Protein AF-A0A9D9LER4-F1 (afdb_monomer_lite)

pLDDT: mean 88.97, std 17.11, range [31.69, 98.75]

Sequence (129 aa):
MTDLASDLLRGAIDVHIHAAPDIVPRLLNDFELAEAARAAGMAAIVLKSHHMLTADRAQIAQNAFPEVKVFGGLALNRPPCGGLNPEAVKVAIRMGAKVIWLPTLSAANHIEKTKTRVTGNLGVMSQGF

Secondary structure (DSSP, 8-state):
---HHHHHHTT-EEEEE--BSSSS--SSBHHHHHHHHHHTT-SEEEE--SSS--HHHHHHHHHH-TTSEEE-EEE--HHHH-SS-HHHHHHHHHTT--EEEPPSTTSHHHHHHH---------S--S--

Foldseek 3Di:
DDDPVLVVLAQAEAAEDEAPPAPDDDPHHLQRVLVVSVVSNYQEYEYDYLADWCQQVQVVNCVVRVRHRGAYAEEQACPRNVFPDVVSRVVSVVSPHPDYHHYDCRDPVNCVVVVDDPPDDPDDPPDDD

Structure (mmCIF, N/CA/C/O backbone):
data_AF-A0A9D9LER4-F1
#
_entry.id   AF-A0A9D9LER4-F1
#
loop_
_atom_site.group_PDB
_atom_site.id
_atom_site.type_symbol
_atom_site.label_atom_id
_atom_site.label_alt_id
_atom_site.label_comp_id
_atom_site.label_asym_id
_atom_site.label_entity_id
_atom_site.label_seq_id
_atom_site.pdbx_PDB_ins_code
_atom_site.Cartn_x
_atom_site.Cartn_y
_atom_site.Cartn_z
_atom_site.occupancy
_atom_site.B_iso_or_equiv
_atom_site.auth_seq_id
_atom_site.auth_comp_id
_atom_site.auth_asym_id
_atom_site.auth_atom_id
_atom_site.pdbx_PDB_model_num
ATOM 1 N N . MET A 1 1 ? -16.204 21.762 17.010 1.00 57.69 1 MET A N 1
ATOM 2 C CA . MET A 1 1 ? -16.845 21.314 15.760 1.00 57.69 1 MET A CA 1
ATOM 3 C C . MET A 1 1 ? -15.700 20.877 14.867 1.00 57.69 1 MET A C 1
ATOM 5 O O . MET A 1 1 ? -14.822 21.700 14.637 1.00 57.69 1 MET A O 1
ATOM 9 N N . THR A 1 2 ? -15.593 19.589 14.542 1.00 68.94 2 THR A N 1
ATOM 10 C CA . THR A 1 2 ? -14.609 19.120 13.555 1.00 68.94 2 THR A CA 1
ATOM 11 C C . THR A 1 2 ? -14.945 19.760 12.209 1.00 68.94 2 THR A C 1
ATOM 13 O O . THR A 1 2 ? -16.114 20.042 11.944 1.00 68.94 2 THR A O 1
ATOM 16 N N . ASP A 1 3 ? -13.935 20.108 11.411 1.00 90.81 3 ASP A N 1
ATOM 17 C CA . ASP A 1 3 ? -14.200 20.623 10.069 1.00 90.81 3 ASP A CA 1
ATOM 18 C C . ASP A 1 3 ? -14.717 19.499 9.157 1.00 90.81 3 ASP A C 1
ATOM 20 O O . ASP A 1 3 ? -14.580 18.308 9.455 1.00 90.81 3 ASP A O 1
ATOM 24 N N . LEU A 1 4 ? -15.329 19.881 8.033 1.00 91.31 4 LEU A N 1
ATOM 25 C CA . LEU A 1 4 ? -15.903 18.934 7.077 1.00 91.31 4 LEU A CA 1
ATOM 26 C C . LEU A 1 4 ? -14.881 17.879 6.617 1.00 91.31 4 LEU A C 1
ATOM 28 O O . LEU A 1 4 ? -15.243 16.724 6.420 1.00 91.31 4 LEU A O 1
ATOM 32 N N . ALA A 1 5 ? -13.608 18.257 6.465 1.00 90.62 5 ALA A N 1
ATOM 33 C CA . ALA A 1 5 ? -12.555 17.336 6.048 1.00 90.62 5 ALA A CA 1
ATOM 34 C C . ALA A 1 5 ? -12.313 16.241 7.100 1.00 90.62 5 ALA A C 1
ATOM 36 O O . ALA A 1 5 ? -12.247 15.062 6.760 1.00 90.62 5 ALA A O 1
ATOM 37 N N . SER A 1 6 ? -12.247 16.618 8.376 1.00 92.38 6 SER A N 1
ATOM 38 C CA . SER A 1 6 ? -12.056 15.694 9.496 1.00 92.38 6 SER A CA 1
ATOM 39 C C . SER A 1 6 ? -13.221 14.713 9.641 1.00 92.38 6 SER A C 1
ATOM 41 O O . SER A 1 6 ? -13.007 13.536 9.927 1.00 92.38 6 SER A O 1
ATOM 43 N N . ASP A 1 7 ? -14.454 15.171 9.416 1.00 94.25 7 ASP A N 1
ATOM 44 C CA . ASP A 1 7 ? -15.633 14.302 9.472 1.00 94.25 7 ASP A CA 1
ATOM 45 C C . ASP A 1 7 ? -15.680 13.308 8.301 1.00 94.25 7 ASP A C 1
ATOM 47 O O . ASP A 1 7 ? -16.080 12.162 8.501 1.00 94.25 7 ASP A O 1
ATOM 51 N N . LEU A 1 8 ? -15.212 13.701 7.110 1.00 95.56 8 LEU A N 1
ATOM 52 C CA . LEU A 1 8 ? -15.123 12.812 5.943 1.00 95.56 8 LEU A CA 1
ATOM 53 C C . LEU A 1 8 ? -14.091 11.688 6.107 1.00 95.56 8 LEU A C 1
ATOM 55 O O . LEU A 1 8 ? -14.236 10.645 5.474 1.00 95.56 8 LEU A O 1
ATOM 59 N N . LEU A 1 9 ? -13.054 11.881 6.928 1.00 96.31 9 LEU A N 1
ATOM 60 C CA . LEU A 1 9 ? -12.036 10.854 7.175 1.00 96.31 9 LEU A CA 1
ATOM 61 C C . LEU A 1 9 ? -12.523 9.740 8.108 1.00 96.31 9 LEU A C 1
ATOM 63 O O . LEU A 1 9 ? -11.997 8.625 8.058 1.00 96.31 9 LEU A O 1
ATOM 67 N N . ARG A 1 10 ? -13.538 9.995 8.938 1.00 97.12 10 ARG A N 1
ATOM 68 C CA . ARG A 1 10 ? -14.064 8.983 9.859 1.00 97.12 10 ARG A CA 1
ATOM 69 C C . ARG A 1 10 ? -14.676 7.821 9.079 1.00 97.12 10 ARG A C 1
ATOM 71 O O . ARG A 1 10 ? -15.603 7.994 8.297 1.00 97.12 10 ARG A O 1
ATOM 78 N N . GLY A 1 11 ? -14.151 6.621 9.301 1.00 97.81 11 GLY A N 1
ATOM 79 C CA . GLY A 1 11 ? -14.534 5.412 8.575 1.00 97.81 11 GLY A CA 1
ATOM 80 C C . GLY A 1 11 ? -14.024 5.346 7.130 1.00 97.81 11 GLY A C 1
ATOM 81 O O . GLY A 1 11 ? -14.289 4.356 6.450 1.00 97.81 11 GLY A O 1
ATOM 82 N N . ALA A 1 12 ? -13.279 6.349 6.655 1.00 98.19 12 ALA A N 1
ATOM 83 C CA . ALA A 1 12 ? -12.720 6.345 5.311 1.00 98.19 12 ALA A CA 1
ATOM 84 C C . ALA A 1 12 ? -11.609 5.301 5.158 1.00 98.19 12 ALA A C 1
ATOM 86 O O . ALA A 1 12 ? -10.986 4.861 6.131 1.00 98.19 12 ALA A O 1
ATOM 87 N N . ILE A 1 13 ? -11.348 4.931 3.905 1.00 98.31 13 ILE A N 1
ATOM 88 C CA . ILE A 1 13 ? -10.236 4.065 3.525 1.00 98.31 13 ILE A CA 1
ATOM 89 C C . ILE A 1 13 ? -9.407 4.787 2.474 1.00 98.31 13 ILE A C 1
ATOM 91 O O . ILE A 1 13 ? -9.919 5.101 1.400 1.00 98.31 13 ILE A O 1
ATOM 95 N N . ASP A 1 14 ? -8.125 4.997 2.760 1.00 97.88 14 ASP A N 1
ATOM 96 C CA . ASP A 1 14 ? -7.177 5.443 1.743 1.00 97.88 14 ASP A CA 1
ATOM 97 C C . ASP A 1 14 ? -6.472 4.229 1.130 1.00 97.88 14 ASP A C 1
ATOM 99 O O . ASP A 1 14 ? -5.781 3.459 1.801 1.00 97.88 14 ASP A O 1
ATOM 103 N N . VAL A 1 15 ? -6.695 4.038 -0.168 1.00 97.69 15 VAL A N 1
ATOM 104 C CA . VAL A 1 15 ?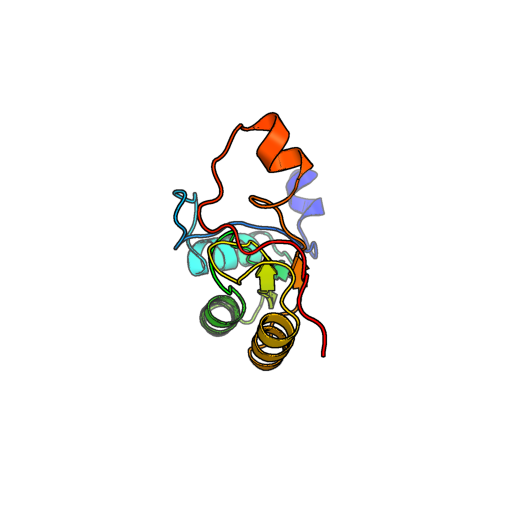 -6.276 2.851 -0.918 1.00 97.69 15 VAL A CA 1
ATOM 105 C C . VAL A 1 15 ? -4.890 2.977 -1.551 1.00 97.69 15 VAL A C 1
ATOM 107 O O . VAL A 1 15 ? -4.442 2.035 -2.212 1.00 97.69 15 VAL A O 1
ATOM 110 N N . HIS A 1 16 ? -4.204 4.114 -1.395 1.00 97.50 16 HIS A N 1
ATOM 111 C CA . HIS A 1 16 ? -2.897 4.321 -2.018 1.00 97.50 16 HIS A CA 1
ATOM 112 C C . HIS A 1 16 ? -2.067 5.364 -1.263 1.00 97.50 16 HIS A C 1
ATOM 114 O O . HIS A 1 16 ? -2.012 6.530 -1.654 1.00 97.50 16 HIS A O 1
ATOM 120 N N . ILE A 1 17 ? -1.315 4.925 -0.249 1.00 97.81 17 ILE A N 1
ATOM 121 C CA . ILE A 1 17 ? -0.402 5.803 0.497 1.00 97.81 17 ILE A CA 1
ATOM 122 C C . ILE A 1 17 ? 1.037 5.307 0.415 1.00 97.81 17 ILE A C 1
ATOM 124 O O . ILE A 1 17 ? 1.329 4.119 0.513 1.00 97.81 17 ILE A O 1
ATOM 128 N N . HIS A 1 18 ? 1.960 6.249 0.261 1.00 97.81 18 HIS A N 1
ATOM 129 C CA . HIS A 1 18 ? 3.391 5.999 0.278 1.00 97.81 18 HIS A CA 1
ATOM 130 C C . HIS A 1 18 ? 4.012 6.355 1.633 1.00 97.81 18 HIS A C 1
ATOM 132 O O . HIS A 1 18 ? 4.102 7.536 1.964 1.00 97.81 18 HIS A O 1
ATOM 138 N N . ALA A 1 19 ? 4.511 5.353 2.357 1.00 97.50 19 ALA A N 1
ATOM 139 C CA . ALA A 1 19 ? 5.171 5.514 3.652 1.00 97.50 19 ALA A CA 1
ATOM 140 C C . ALA A 1 19 ? 6.626 5.018 3.630 1.00 97.50 19 ALA A C 1
ATOM 142 O O . ALA A 1 19 ? 7.018 4.203 2.788 1.00 97.50 19 ALA A O 1
ATOM 143 N N . ALA A 1 20 ? 7.443 5.559 4.534 1.00 97.12 20 ALA A N 1
ATOM 144 C CA . ALA A 1 20 ? 8.813 5.112 4.737 1.00 97.12 20 ALA A CA 1
ATOM 145 C C . ALA A 1 20 ? 8.837 3.735 5.438 1.00 97.12 20 ALA A C 1
ATOM 147 O O . ALA A 1 20 ? 7.980 3.474 6.281 1.0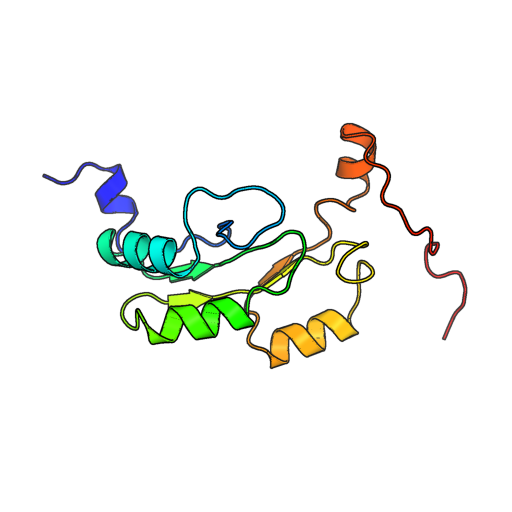0 97.12 20 ALA A O 1
ATOM 148 N N . PRO A 1 21 ? 9.831 2.875 5.144 1.00 94.94 21 PRO A N 1
ATOM 149 C CA . PRO A 1 21 ? 10.986 3.130 4.279 1.00 94.94 21 PRO A CA 1
ATOM 150 C C . PRO A 1 21 ? 10.652 3.025 2.781 1.00 94.94 21 PRO A C 1
ATOM 152 O O . PRO A 1 21 ? 9.956 2.104 2.348 1.00 94.94 21 PRO A O 1
ATOM 155 N N . ASP A 1 22 ? 11.181 3.948 1.976 1.00 92.75 22 ASP A N 1
ATOM 156 C CA . ASP A 1 22 ? 11.077 3.954 0.510 1.00 92.75 22 ASP A CA 1
ATOM 157 C C . ASP A 1 22 ? 12.303 4.668 -0.093 1.00 92.75 22 ASP A C 1
ATOM 159 O O . ASP A 1 22 ? 13.021 5.379 0.609 1.00 92.75 22 ASP A O 1
ATOM 163 N N . ILE A 1 23 ? 12.547 4.483 -1.393 1.00 90.75 23 ILE A N 1
ATOM 164 C CA . ILE A 1 23 ? 13.655 5.137 -2.116 1.00 90.75 23 ILE A CA 1
ATOM 165 C C . ILE A 1 23 ? 13.461 6.656 -2.148 1.00 90.75 23 ILE A C 1
ATOM 167 O O . ILE A 1 23 ? 14.419 7.422 -2.072 1.00 90.75 23 ILE A O 1
ATOM 171 N N . VAL A 1 24 ? 12.208 7.091 -2.274 1.00 89.19 24 VAL A N 1
ATOM 172 C CA . VAL A 1 24 ? 11.844 8.504 -2.187 1.00 89.19 24 VAL A CA 1
ATOM 173 C C . VAL A 1 24 ? 11.514 8.815 -0.728 1.00 89.19 24 VAL A C 1
ATOM 175 O O . VAL A 1 24 ? 10.661 8.118 -0.173 1.00 89.19 24 VAL A O 1
ATOM 178 N N . PRO A 1 25 ? 12.121 9.851 -0.116 1.00 93.38 25 PRO A N 1
ATOM 179 C CA . PRO A 1 25 ? 11.778 10.274 1.238 1.00 93.38 25 PRO A CA 1
ATOM 180 C C . PRO A 1 25 ? 10.269 10.486 1.394 1.00 93.38 25 PRO A C 1
ATOM 182 O O . PRO A 1 25 ? 9.632 11.124 0.551 1.00 93.38 25 PRO A O 1
ATOM 185 N N . ARG A 1 26 ? 9.692 9.922 2.458 1.00 97.19 26 ARG A N 1
ATOM 186 C CA . ARG A 1 26 ? 8.260 10.025 2.774 1.00 97.19 26 ARG A CA 1
ATOM 187 C C . ARG A 1 26 ? 8.064 10.837 4.040 1.00 97.19 26 ARG A C 1
ATOM 189 O O . ARG A 1 26 ? 8.963 10.913 4.868 1.00 97.19 26 ARG A O 1
ATOM 196 N N . LEU A 1 27 ? 6.882 11.437 4.152 1.00 97.62 27 LEU A N 1
ATOM 197 C CA . LEU A 1 27 ? 6.527 12.278 5.291 1.00 97.62 27 LEU A CA 1
ATOM 198 C C . LEU A 1 27 ? 6.460 11.476 6.594 1.00 97.62 27 LEU A C 1
ATOM 200 O O . LEU A 1 27 ? 6.905 11.967 7.620 1.00 97.62 27 LEU A O 1
ATOM 204 N N . LEU A 1 28 ? 5.906 10.263 6.524 1.00 98.25 28 LEU A N 1
ATOM 205 C CA . LEU A 1 28 ? 5.684 9.375 7.660 1.00 98.25 28 LEU A CA 1
ATOM 206 C C . LEU A 1 28 ? 6.214 7.977 7.337 1.00 98.25 28 LEU A C 1
ATOM 208 O O . LEU A 1 28 ? 6.191 7.546 6.175 1.00 98.25 28 LEU A O 1
ATOM 212 N N . ASN A 1 29 ? 6.660 7.260 8.362 1.00 97.88 29 ASN A N 1
ATOM 213 C CA . ASN A 1 29 ? 6.872 5.818 8.296 1.00 97.88 29 ASN A CA 1
ATOM 214 C C . ASN A 1 29 ? 5.558 5.035 8.483 1.00 97.88 29 ASN A C 1
ATOM 216 O O . ASN A 1 29 ? 4.513 5.613 8.780 1.00 97.88 29 ASN A O 1
ATOM 220 N N . ASP A 1 30 ? 5.603 3.716 8.286 1.00 97.69 30 ASP A N 1
ATOM 221 C CA . ASP A 1 30 ? 4.411 2.856 8.349 1.00 97.69 30 ASP A CA 1
ATOM 222 C C . ASP A 1 30 ? 3.660 2.945 9.697 1.00 97.69 30 ASP A C 1
ATOM 224 O O . ASP A 1 30 ? 2.428 2.913 9.714 1.00 97.69 30 ASP A O 1
ATOM 228 N N . PHE A 1 31 ? 4.375 3.097 10.820 1.00 98.12 31 PHE A N 1
ATOM 229 C CA . PHE A 1 31 ? 3.771 3.211 12.153 1.00 98.12 31 PHE A CA 1
ATOM 230 C C . PHE A 1 31 ? 3.171 4.595 12.392 1.00 98.12 31 PHE A C 1
ATOM 232 O O . PHE A 1 31 ? 2.040 4.705 12.853 1.00 98.12 31 PHE A O 1
ATOM 239 N N . GLU A 1 32 ? 3.911 5.649 12.050 1.00 98.44 32 GLU A N 1
ATOM 240 C CA . GLU A 1 32 ? 3.435 7.032 12.159 1.00 98.44 32 GLU A CA 1
ATOM 241 C C . GLU A 1 32 ? 2.180 7.253 11.309 1.00 98.44 32 GLU A C 1
ATOM 243 O O . GLU A 1 32 ? 1.241 7.922 11.738 1.00 98.44 32 GLU A O 1
ATOM 248 N N . LEU A 1 33 ? 2.135 6.655 10.115 1.00 98.25 33 LEU A N 1
ATOM 249 C CA . LEU A 1 33 ? 0.973 6.725 9.240 1.00 98.25 33 LEU A CA 1
ATOM 250 C C . LEU A 1 33 ? -0.230 5.964 9.810 1.00 98.25 33 LEU A C 1
ATOM 252 O O . LEU A 1 33 ? -1.348 6.476 9.761 1.00 98.25 33 LEU A O 1
ATOM 256 N N . ALA A 1 34 ? -0.018 4.759 10.344 1.00 98.31 34 ALA A N 1
ATOM 257 C CA . ALA A 1 34 ? -1.085 3.991 10.979 1.00 98.31 34 ALA A CA 1
ATOM 258 C C . ALA A 1 34 ? -1.654 4.727 12.204 1.00 98.31 34 ALA A C 1
ATOM 260 O O . ALA A 1 34 ? -2.872 4.829 12.341 1.00 98.31 34 ALA A O 1
ATOM 261 N N . GLU A 1 35 ? -0.796 5.323 13.033 1.00 98.19 35 GLU A N 1
ATOM 262 C CA . GLU A 1 35 ? -1.217 6.147 14.168 1.00 98.19 35 GLU A CA 1
ATOM 263 C C . GLU A 1 35 ? -2.012 7.382 13.718 1.00 98.19 35 GLU A C 1
ATOM 265 O O . GLU A 1 35 ? -3.063 7.682 14.285 1.00 98.19 35 GLU A O 1
ATOM 270 N N . ALA A 1 36 ? -1.570 8.070 12.660 1.00 97.88 36 ALA A N 1
ATOM 271 C CA . ALA A 1 36 ? -2.297 9.212 12.107 1.00 97.88 36 ALA A CA 1
ATOM 272 C C . ALA A 1 36 ? -3.688 8.810 11.583 1.00 97.88 36 ALA A C 1
ATOM 274 O O . ALA A 1 36 ? -4.676 9.495 11.853 1.00 97.88 36 ALA A O 1
ATOM 275 N N . ALA A 1 37 ? -3.786 7.676 10.884 1.00 98.19 37 ALA A N 1
ATOM 276 C CA . ALA A 1 37 ? -5.055 7.144 10.395 1.00 98.19 37 ALA A CA 1
ATOM 277 C C . ALA A 1 37 ? -5.991 6.741 11.547 1.00 98.19 37 ALA A C 1
ATOM 279 O O . ALA A 1 37 ? -7.181 7.069 11.523 1.00 98.19 37 ALA A O 1
ATOM 280 N N . ARG A 1 38 ? -5.448 6.096 12.589 1.00 98.00 38 ARG A N 1
ATOM 281 C CA . ARG A 1 38 ? -6.171 5.766 13.825 1.00 98.00 38 ARG A CA 1
ATOM 282 C C . ARG A 1 38 ? -6.713 7.028 14.497 1.00 98.00 38 ARG A C 1
ATOM 284 O O . ARG A 1 38 ? -7.897 7.087 14.821 1.00 98.00 38 ARG A O 1
ATOM 291 N N . ALA A 1 39 ? -5.874 8.049 14.673 1.00 97.12 39 ALA A N 1
ATOM 292 C CA . ALA A 1 39 ? -6.250 9.315 15.298 1.00 97.12 39 ALA A CA 1
ATOM 293 C C . ALA A 1 39 ? -7.328 10.074 14.502 1.00 97.12 39 ALA A C 1
ATOM 295 O O . ALA A 1 39 ? -8.201 10.706 15.098 1.00 97.12 39 ALA A O 1
ATOM 296 N N . ALA A 1 40 ? -7.313 9.967 13.171 1.00 96.69 40 ALA A N 1
ATOM 297 C CA . ALA A 1 40 ? -8.343 10.522 12.291 1.00 96.69 40 ALA A CA 1
ATOM 298 C C . ALA A 1 40 ? -9.643 9.690 12.248 1.00 96.69 40 ALA A C 1
ATOM 300 O O . ALA A 1 40 ? -10.625 10.106 11.634 1.00 96.69 40 ALA A O 1
ATOM 301 N N . GLY A 1 41 ? -9.682 8.525 12.905 1.00 97.00 41 GLY A N 1
ATOM 302 C CA . GLY A 1 41 ? -10.844 7.639 12.920 1.00 97.00 41 GLY A CA 1
ATOM 303 C C . GLY A 1 41 ? -11.083 6.915 11.594 1.00 97.00 41 GLY A C 1
ATOM 304 O O . GLY A 1 41 ? -12.216 6.519 11.321 1.00 97.00 41 GLY A O 1
ATOM 305 N N . MET A 1 42 ? -10.054 6.765 10.756 1.00 98.50 42 MET A N 1
ATOM 306 C CA . MET A 1 42 ? -10.145 6.033 9.492 1.00 98.50 42 MET A CA 1
ATOM 307 C C . MET A 1 42 ? -10.345 4.534 9.735 1.00 98.50 42 MET A C 1
ATOM 309 O O . MET A 1 42 ? -9.868 3.976 10.722 1.00 98.50 42 MET A O 1
ATOM 313 N N . ALA A 1 43 ? -11.019 3.860 8.803 1.00 98.31 43 ALA A N 1
ATOM 314 C CA . ALA A 1 43 ? -11.226 2.416 8.880 1.00 98.31 43 ALA A CA 1
ATOM 315 C C . ALA A 1 43 ? -9.988 1.633 8.425 1.00 98.31 43 ALA A C 1
ATOM 317 O O . ALA A 1 43 ? -9.666 0.587 8.999 1.00 98.31 43 ALA A O 1
ATOM 318 N N . ALA A 1 44 ? -9.304 2.111 7.379 1.00 98.50 44 ALA A N 1
ATOM 319 C CA . ALA A 1 44 ? -8.141 1.424 6.838 1.00 98.50 44 ALA A CA 1
ATOM 320 C C . ALA A 1 44 ? -7.208 2.321 6.016 1.00 98.50 44 ALA A C 1
ATOM 322 O O . ALA A 1 44 ? -7.612 3.348 5.472 1.00 98.50 44 ALA A O 1
ATOM 323 N N . ILE A 1 45 ? -5.972 1.855 5.855 1.00 98.69 45 ILE A N 1
ATOM 324 C CA . ILE A 1 45 ? -4.980 2.397 4.926 1.00 98.69 45 ILE A CA 1
ATOM 325 C C . ILE A 1 45 ? -4.335 1.275 4.112 1.00 98.69 45 ILE A C 1
ATOM 327 O O . ILE A 1 45 ? -4.181 0.147 4.591 1.00 98.69 45 ILE A O 1
ATOM 331 N N . VAL A 1 46 ? -3.923 1.585 2.884 1.00 98.75 46 VAL A N 1
ATOM 332 C CA . VAL A 1 46 ? -3.162 0.671 2.027 1.00 98.75 46 VAL A CA 1
ATOM 333 C C . VAL A 1 46 ? -1.793 1.269 1.716 1.00 98.75 46 VAL A C 1
ATOM 335 O O . VAL A 1 46 ? -1.657 2.239 0.967 1.00 98.75 46 VAL A O 1
ATOM 338 N N . LEU A 1 47 ? -0.760 0.642 2.272 1.00 98.56 47 LEU A N 1
ATOM 339 C CA . LEU A 1 47 ? 0.636 0.975 2.038 1.00 98.56 47 LEU A CA 1
ATOM 340 C C . LEU A 1 47 ? 1.042 0.559 0.629 1.00 98.56 47 LEU A C 1
ATOM 342 O O . LEU A 1 47 ? 0.810 -0.575 0.202 1.00 98.56 47 LEU A O 1
ATOM 346 N N . LYS A 1 48 ? 1.729 1.447 -0.078 1.00 97.75 48 LYS A N 1
ATOM 347 C CA . LYS A 1 48 ? 2.201 1.226 -1.438 1.00 97.75 48 LYS A CA 1
ATOM 348 C C . LYS A 1 48 ? 3.639 1.702 -1.585 1.00 97.75 48 LYS A C 1
ATOM 350 O O . LYS A 1 48 ? 4.000 2.815 -1.215 1.00 97.75 48 LYS A O 1
ATOM 355 N N . SER A 1 49 ? 4.453 0.883 -2.241 1.00 95.88 49 SE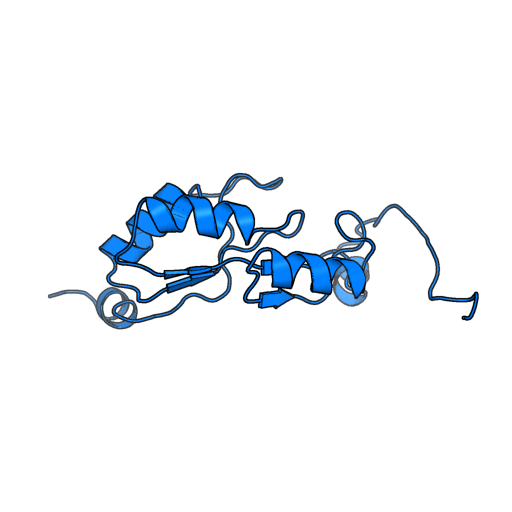R A N 1
ATOM 356 C CA . SER A 1 49 ? 5.775 1.269 -2.732 1.00 95.88 49 SER A CA 1
ATOM 357 C C . SER A 1 49 ? 5.835 1.080 -4.246 1.00 95.88 49 SER A C 1
ATOM 359 O O . SER A 1 49 ? 5.129 0.258 -4.826 1.00 95.88 49 SER A O 1
ATOM 361 N N . HIS A 1 50 ? 6.663 1.882 -4.914 1.00 94.25 50 HIS A N 1
ATOM 362 C CA . HIS A 1 50 ? 7.007 1.624 -6.314 1.00 94.25 50 HIS A CA 1
ATOM 363 C C . HIS A 1 50 ? 8.038 0.502 -6.469 1.00 94.25 50 HIS A C 1
ATOM 365 O O . HIS A 1 50 ? 8.212 0.008 -7.584 1.00 94.25 50 HIS A O 1
ATOM 371 N N . HIS A 1 51 ? 8.721 0.145 -5.381 1.00 91.88 51 HIS A N 1
ATOM 372 C CA . HIS A 1 51 ? 9.973 -0.599 -5.406 1.00 91.88 51 HIS A CA 1
ATOM 373 C C . HIS A 1 51 ? 9.917 -1.899 -4.616 1.00 91.88 51 HIS A C 1
ATOM 375 O O . HIS A 1 51 ? 10.677 -2.803 -4.917 1.00 91.88 51 HIS A O 1
ATOM 381 N N . MET A 1 52 ? 9.061 -1.999 -3.605 1.00 92.69 52 MET A N 1
ATOM 382 C CA . MET A 1 52 ? 9.066 -3.141 -2.694 1.00 92.69 52 MET A CA 1
ATOM 383 C C . MET A 1 52 ? 7.651 -3.656 -2.451 1.00 92.69 52 MET A C 1
ATOM 385 O O . MET A 1 52 ? 6.667 -2.934 -2.642 1.00 92.69 52 MET A O 1
ATOM 389 N N . LEU A 1 53 ? 7.565 -4.912 -2.012 1.00 96.56 53 LEU A N 1
ATOM 390 C CA . LEU A 1 53 ? 6.366 -5.439 -1.371 1.00 96.56 53 LEU A CA 1
ATOM 391 C C . LEU A 1 53 ? 6.050 -4.580 -0.138 1.00 96.56 53 LEU A C 1
ATOM 393 O O . LEU A 1 53 ? 6.961 -4.121 0.551 1.00 96.56 53 LEU A O 1
ATOM 397 N N . THR A 1 54 ? 4.764 -4.339 0.112 1.00 98.00 54 THR A N 1
ATOM 398 C CA . THR A 1 54 ? 4.315 -3.644 1.326 1.00 98.00 54 THR A CA 1
ATOM 399 C C . THR A 1 54 ? 3.389 -4.483 2.207 1.00 98.00 54 THR A C 1
ATOM 401 O O . THR A 1 54 ? 2.963 -4.025 3.263 1.00 98.00 54 THR A O 1
ATOM 404 N N . ALA A 1 55 ? 3.046 -5.706 1.794 1.00 97.88 55 ALA A N 1
ATOM 405 C CA . ALA A 1 55 ? 2.197 -6.602 2.580 1.00 97.88 55 ALA A CA 1
ATOM 406 C C . ALA A 1 55 ? 2.859 -7.044 3.897 1.00 97.88 55 ALA A C 1
ATOM 408 O O . ALA A 1 55 ? 2.193 -7.143 4.922 1.00 97.88 55 ALA A O 1
ATOM 409 N N . ASP A 1 56 ? 4.171 -7.249 3.867 1.00 96.75 56 ASP A N 1
ATOM 410 C CA . ASP A 1 56 ? 5.016 -7.591 5.010 1.00 96.75 56 ASP A CA 1
ATOM 411 C C . ASP A 1 56 ? 5.034 -6.479 6.072 1.00 96.75 56 ASP A C 1
ATOM 413 O O . ASP A 1 56 ? 4.656 -6.698 7.222 1.00 96.75 56 ASP A O 1
ATOM 417 N N . ARG A 1 57 ? 5.384 -5.251 5.685 1.00 96.69 57 ARG A N 1
ATOM 418 C CA . ARG A 1 57 ? 5.367 -4.085 6.583 1.00 96.69 57 ARG A CA 1
ATOM 419 C C . ARG A 1 57 ? 3.967 -3.755 7.096 1.00 96.69 57 ARG A C 1
ATOM 421 O O . ARG A 1 57 ? 3.827 -3.360 8.248 1.00 96.69 57 ARG A O 1
ATOM 428 N N . ALA A 1 58 ? 2.930 -3.971 6.283 1.00 97.94 58 ALA A N 1
ATOM 429 C CA . ALA A 1 58 ? 1.551 -3.765 6.706 1.00 97.94 58 ALA A CA 1
ATOM 430 C C . ALA A 1 58 ? 1.175 -4.709 7.853 1.00 97.94 58 ALA A C 1
ATOM 432 O O . ALA A 1 58 ? 0.556 -4.268 8.814 1.00 97.94 58 ALA A O 1
ATOM 433 N N . GLN A 1 59 ? 1.600 -5.977 7.801 1.00 97.00 59 GLN A N 1
ATOM 434 C CA . GLN A 1 59 ? 1.399 -6.921 8.906 1.00 97.00 59 GLN A CA 1
ATOM 435 C C . GLN A 1 59 ? 2.133 -6.485 10.176 1.00 97.00 59 GLN A C 1
ATOM 437 O O . GLN A 1 59 ? 1.579 -6.586 11.268 1.00 97.00 59 GLN A O 1
ATOM 442 N N . ILE A 1 60 ? 3.357 -5.967 10.040 1.00 96.56 60 ILE A N 1
ATOM 443 C CA . ILE A 1 60 ? 4.133 -5.465 11.179 1.00 96.56 60 ILE A CA 1
ATOM 444 C C . ILE A 1 60 ? 3.426 -4.262 11.822 1.00 96.56 60 ILE A C 1
ATOM 446 O O . ILE A 1 60 ? 3.201 -4.266 13.031 1.00 96.56 60 ILE A O 1
ATOM 450 N N . ALA A 1 61 ? 3.023 -3.266 11.027 1.00 96.62 61 ALA A N 1
ATOM 451 C CA . ALA A 1 61 ? 2.317 -2.083 11.520 1.00 96.62 61 ALA A CA 1
ATOM 452 C C . ALA A 1 61 ? 0.934 -2.428 12.104 1.00 96.62 61 ALA A C 1
ATOM 454 O O . ALA A 1 61 ? 0.548 -1.886 13.138 1.00 96.62 61 ALA A O 1
ATOM 455 N N . GLN A 1 62 ? 0.211 -3.380 11.500 1.00 96.94 62 GLN A N 1
ATOM 456 C CA . GLN A 1 62 ? -1.096 -3.836 11.983 1.00 96.94 62 GLN A CA 1
ATOM 457 C C . GLN A 1 62 ? -1.048 -4.345 13.432 1.00 96.94 62 GLN A C 1
ATOM 459 O O . GLN A 1 62 ? -2.028 -4.171 14.157 1.00 96.94 62 GLN A O 1
ATOM 464 N N . ASN A 1 63 ? 0.065 -4.947 13.862 1.00 94.19 63 ASN A N 1
ATOM 465 C CA . ASN A 1 63 ? 0.215 -5.460 15.227 1.00 94.19 63 ASN A CA 1
ATOM 466 C C . ASN A 1 63 ? 0.298 -4.349 16.282 1.00 94.19 63 ASN A C 1
ATOM 468 O O . ASN A 1 63 ? -0.075 -4.580 17.429 1.00 94.19 63 ASN A O 1
ATOM 472 N N . ALA A 1 64 ? 0.786 -3.163 15.911 1.00 94.62 64 ALA A N 1
ATOM 473 C CA . ALA A 1 64 ? 0.887 -2.028 16.826 1.00 94.62 64 ALA A CA 1
ATOM 474 C C . ALA A 1 64 ? -0.421 -1.231 16.936 1.00 94.62 64 ALA A C 1
ATOM 476 O O . ALA A 1 64 ? -0.670 -0.632 17.978 1.00 94.62 64 ALA A O 1
ATOM 477 N N . PHE A 1 65 ? -1.258 -1.252 15.893 1.00 93.94 65 PHE A N 1
ATOM 478 C CA . PHE A 1 65 ? -2.484 -0.450 15.809 1.00 93.94 65 PHE A CA 1
ATOM 479 C C . PHE A 1 65 ? -3.684 -1.315 15.388 1.00 93.94 65 PHE A C 1
ATOM 481 O O . PHE A 1 65 ? -4.115 -1.262 14.233 1.00 93.94 65 PHE A O 1
ATOM 488 N N . PRO A 1 66 ? -4.222 -2.167 16.280 1.00 93.88 66 PRO A N 1
ATOM 489 C CA . PRO A 1 66 ? 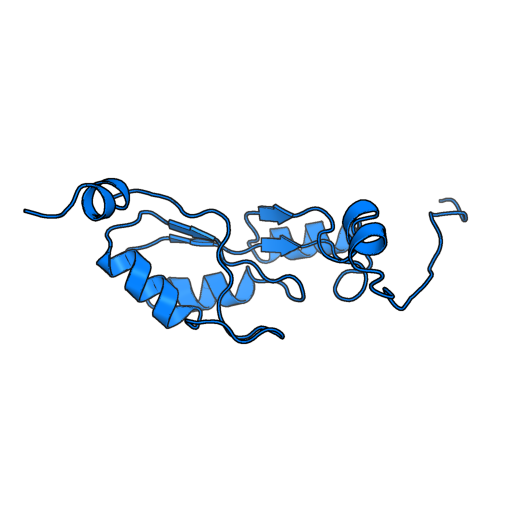-5.323 -3.078 15.955 1.00 93.88 66 PRO A CA 1
ATOM 490 C C . PRO A 1 66 ? -6.644 -2.379 15.574 1.00 93.88 66 PRO A C 1
ATOM 492 O O . PRO A 1 66 ? -7.501 -3.006 14.941 1.00 93.88 66 PRO A O 1
ATOM 495 N N . GLU A 1 67 ? -6.820 -1.108 15.946 1.00 96.31 67 GLU A N 1
ATOM 496 C CA . GLU A 1 67 ? -8.040 -0.317 15.739 1.00 96.31 67 GLU A CA 1
ATOM 497 C C . GLU A 1 67 ? -8.212 0.181 14.299 1.00 96.31 67 GLU A C 1
ATOM 499 O O . GLU A 1 67 ? -9.340 0.418 13.870 1.00 96.31 67 GLU A O 1
ATOM 504 N N . VAL A 1 68 ? -7.121 0.302 13.539 1.00 97.75 68 VAL A N 1
ATOM 505 C CA . VAL A 1 68 ? -7.136 0.656 12.113 1.00 97.75 68 VAL A CA 1
ATOM 506 C C . VAL A 1 68 ? -6.616 -0.518 11.294 1.00 97.75 68 VAL A C 1
ATOM 508 O O . VAL A 1 68 ? -5.669 -1.204 11.685 1.00 97.75 68 VAL A O 1
ATOM 511 N N . LYS A 1 69 ? -7.235 -0.795 10.143 1.00 98.56 69 LYS A N 1
ATOM 512 C CA . LYS A 1 69 ? -6.723 -1.846 9.260 1.00 98.56 69 LYS A CA 1
ATOM 513 C C . LYS A 1 69 ? -5.574 -1.329 8.409 1.00 98.56 69 LYS A C 1
ATOM 515 O O . LYS A 1 69 ? -5.723 -0.355 7.679 1.00 98.56 69 LYS A O 1
ATOM 520 N N . VAL A 1 70 ? -4.440 -2.016 8.466 1.00 98.62 70 VAL A N 1
ATOM 521 C CA . VAL A 1 70 ? -3.271 -1.696 7.647 1.00 98.62 70 VAL A CA 1
ATOM 522 C C . VAL A 1 70 ? -3.086 -2.803 6.623 1.00 98.62 70 VAL A C 1
ATOM 524 O O . VAL A 1 70 ? -2.866 -3.967 6.957 1.00 98.62 70 VAL A O 1
ATOM 527 N N . PHE A 1 71 ? -3.191 -2.439 5.352 1.00 98.69 71 PHE A N 1
ATOM 528 C CA . PHE A 1 71 ? -3.005 -3.348 4.233 1.00 98.69 71 PHE A CA 1
ATOM 529 C C . PHE A 1 71 ? -1.791 -2.947 3.408 1.00 98.69 71 PHE A C 1
ATOM 531 O O . PHE A 1 71 ? -1.328 -1.812 3.449 1.00 98.69 71 PHE A O 1
ATOM 538 N N . GLY A 1 72 ? -1.288 -3.893 2.626 1.00 98.44 72 GLY A N 1
ATOM 539 C CA . GLY A 1 72 ? -0.210 -3.653 1.681 1.00 98.44 72 GLY A CA 1
ATOM 540 C C . GLY A 1 72 ? -0.460 -4.357 0.358 1.00 98.44 72 GLY A C 1
ATOM 541 O O . GLY A 1 72 ? -1.487 -5.012 0.147 1.00 98.44 72 GLY A O 1
ATOM 542 N N . GLY A 1 73 ? 0.499 -4.235 -0.545 1.00 98.19 73 GLY A N 1
ATOM 543 C CA . GLY A 1 73 ? 0.387 -4.723 -1.902 1.00 98.19 73 GLY A CA 1
ATOM 544 C C . GLY A 1 73 ? 1.721 -4.795 -2.630 1.00 98.19 73 GLY A C 1
ATOM 545 O O . GLY A 1 73 ? 2.789 -4.674 -2.030 1.00 98.19 73 GLY A O 1
ATOM 546 N N . LEU A 1 74 ? 1.646 -4.998 -3.943 1.00 97.88 74 LEU A N 1
ATOM 547 C CA . LEU A 1 74 ? 2.810 -5.050 -4.824 1.00 97.88 74 LEU A CA 1
ATOM 548 C C . LEU A 1 74 ? 2.547 -4.261 -6.106 1.00 97.88 74 LEU A C 1
ATOM 550 O O . LEU A 1 74 ? 1.536 -4.475 -6.773 1.00 97.88 74 LEU A O 1
ATOM 554 N N . ALA A 1 75 ? 3.466 -3.369 -6.474 1.00 96.81 75 ALA A N 1
ATOM 555 C CA . ALA A 1 75 ? 3.458 -2.725 -7.782 1.00 96.81 75 ALA A CA 1
ATOM 556 C C . ALA A 1 75 ? 4.361 -3.497 -8.748 1.00 96.81 75 ALA A C 1
ATOM 558 O O . ALA A 1 75 ? 5.548 -3.669 -8.486 1.00 96.81 75 ALA A O 1
ATOM 559 N N . LEU A 1 76 ? 3.819 -3.907 -9.894 1.00 95.88 76 LEU A N 1
ATOM 560 C CA . LEU A 1 76 ? 4.496 -4.741 -10.892 1.00 95.88 76 LEU A CA 1
ATOM 561 C C . LEU A 1 76 ? 5.475 -3.947 -11.770 1.00 95.88 76 LEU A C 1
ATOM 563 O O . LEU A 1 76 ? 5.473 -4.045 -12.996 1.00 95.88 76 LEU A O 1
ATOM 567 N N . ASN A 1 77 ? 6.314 -3.117 -11.150 1.00 92.75 77 ASN A N 1
ATOM 568 C CA . ASN A 1 77 ? 7.357 -2.396 -11.864 1.00 92.75 77 ASN A CA 1
ATOM 569 C C . ASN A 1 77 ? 8.481 -3.340 -12.312 1.00 92.75 77 ASN A C 1
ATOM 571 O O . ASN A 1 77 ? 8.814 -4.306 -11.627 1.00 92.75 77 ASN A O 1
ATOM 575 N N . ARG A 1 78 ? 9.106 -3.035 -13.455 1.00 88.00 78 ARG A N 1
ATOM 576 C CA . ARG A 1 78 ? 10.160 -3.880 -14.027 1.00 88.00 78 ARG A CA 1
ATOM 577 C C . ARG A 1 78 ? 11.401 -4.025 -13.138 1.00 88.00 78 ARG A C 1
ATOM 579 O O . ARG A 1 78 ? 11.731 -5.170 -12.852 1.00 88.00 78 ARG A O 1
ATOM 586 N N . PRO A 1 79 ? 12.066 -2.955 -12.663 1.00 83.94 79 PRO A N 1
ATOM 587 C CA . PRO A 1 79 ? 13.285 -3.126 -11.870 1.00 83.94 79 PRO A CA 1
ATOM 588 C C . PRO A 1 79 ? 13.103 -3.958 -10.585 1.00 83.94 79 PRO A C 1
ATOM 590 O O . PRO A 1 79 ? 13.937 -4.826 -10.350 1.00 83.94 79 PRO A O 1
ATOM 593 N N . PRO A 1 80 ? 12.035 -3.771 -9.779 1.00 84.94 80 PRO A N 1
ATOM 594 C CA . PRO A 1 80 ? 11.873 -4.545 -8.548 1.00 84.94 80 PRO A CA 1
ATOM 595 C C . PRO A 1 80 ? 11.192 -5.909 -8.720 1.00 84.94 80 PRO A C 1
ATOM 597 O O . PRO A 1 80 ? 11.414 -6.798 -7.906 1.00 84.94 80 PRO A O 1
ATOM 600 N N . CYS A 1 81 ? 10.332 -6.086 -9.733 1.00 86.75 81 CYS A N 1
ATOM 601 C CA . CYS A 1 81 ? 9.458 -7.266 -9.834 1.00 86.75 81 CYS A CA 1
ATOM 602 C C . CYS A 1 81 ? 9.556 -8.014 -11.172 1.00 86.75 81 CYS A C 1
ATOM 604 O O . CYS A 1 81 ? 8.875 -9.020 -11.366 1.00 86.75 81 CYS A O 1
ATOM 606 N N . GLY A 1 82 ? 10.358 -7.530 -12.123 1.00 87.31 82 GLY A N 1
ATOM 607 C CA . GLY A 1 82 ? 10.448 -8.081 -13.480 1.00 87.31 82 GLY A CA 1
ATOM 608 C C . GLY A 1 82 ? 9.327 -7.629 -14.427 1.00 87.31 82 GLY A C 1
ATOM 609 O O . GLY A 1 82 ? 9.358 -7.954 -15.610 1.00 87.31 82 GLY A O 1
ATOM 610 N N . GLY A 1 83 ? 8.372 -6.822 -13.955 1.00 89.12 83 GLY A N 1
ATOM 611 C CA . GLY A 1 83 ? 7.258 -6.295 -14.747 1.00 89.12 83 GLY A CA 1
ATOM 612 C C . GLY A 1 83 ? 5.974 -7.066 -14.465 1.00 89.12 83 GLY A C 1
ATOM 613 O O . GLY A 1 83 ? 5.725 -7.439 -13.320 1.00 89.12 83 GLY A O 1
ATOM 614 N N . LEU A 1 84 ? 5.164 -7.313 -15.501 1.00 92.38 84 LEU A N 1
ATOM 615 C CA . LEU A 1 84 ? 3.974 -8.164 -15.404 1.00 92.38 84 LEU A CA 1
ATOM 616 C C . LEU A 1 84 ? 4.394 -9.609 -15.097 1.00 92.38 84 LEU A C 1
ATOM 618 O O . LEU A 1 84 ? 4.650 -10.398 -16.001 1.00 92.38 84 LEU A O 1
ATOM 622 N N . ASN A 1 85 ? 4.498 -9.923 -13.807 1.00 94.31 85 ASN A N 1
ATOM 623 C CA . ASN A 1 85 ? 5.054 -11.168 -13.292 1.00 94.31 85 ASN A CA 1
ATOM 624 C C . ASN A 1 85 ? 4.013 -11.908 -12.428 1.00 94.31 85 ASN A C 1
ATOM 626 O O . ASN A 1 85 ? 3.818 -11.550 -11.261 1.00 94.31 85 ASN A O 1
ATOM 630 N N . PRO A 1 86 ? 3.347 -12.945 -12.969 1.00 94.69 86 PRO A N 1
ATOM 631 C CA . PRO A 1 86 ? 2.347 -13.719 -12.234 1.00 94.69 86 PRO A CA 1
ATOM 632 C C . PRO A 1 86 ? 2.897 -14.447 -11.002 1.00 94.69 86 PRO A C 1
ATOM 634 O O . PRO A 1 86 ? 2.186 -14.579 -10.007 1.00 94.69 86 PRO A O 1
ATOM 637 N N . GLU A 1 87 ? 4.154 -14.898 -11.026 1.00 96.44 87 GLU A N 1
ATOM 638 C CA . GLU A 1 87 ? 4.763 -15.587 -9.881 1.00 96.44 87 GLU A CA 1
ATOM 639 C C . GLU A 1 87 ? 4.985 -14.625 -8.711 1.00 96.44 87 GLU A C 1
ATOM 641 O O . GLU A 1 87 ? 4.655 -14.949 -7.569 1.00 96.44 87 GLU A O 1
ATOM 646 N N . ALA A 1 88 ? 5.427 -13.396 -8.996 1.00 95.75 88 ALA A N 1
ATOM 647 C CA . ALA A 1 88 ? 5.521 -12.347 -7.983 1.00 95.75 88 ALA A CA 1
ATOM 648 C C . ALA A 1 88 ? 4.148 -12.031 -7.361 1.00 95.75 88 ALA A C 1
ATOM 650 O O . ALA A 1 88 ? 4.046 -11.872 -6.145 1.00 95.75 88 ALA A O 1
ATOM 651 N N . VAL A 1 89 ? 3.078 -12.009 -8.167 1.00 97.25 89 VAL A N 1
ATOM 652 C CA . VAL A 1 89 ? 1.703 -11.826 -7.669 1.00 97.25 89 VAL A CA 1
ATOM 653 C C . VAL A 1 89 ? 1.284 -12.969 -6.744 1.00 97.25 89 VAL A C 1
ATOM 655 O O . VAL A 1 89 ? 0.771 -12.708 -5.656 1.00 97.25 89 VAL A O 1
ATOM 658 N N . LYS A 1 90 ? 1.525 -14.229 -7.130 1.00 98.12 90 LYS A N 1
ATOM 659 C CA . LYS A 1 90 ? 1.193 -15.398 -6.296 1.00 98.12 90 LYS A CA 1
ATOM 660 C C . LYS A 1 90 ? 1.878 -15.326 -4.932 1.00 98.12 90 LYS A C 1
ATOM 662 O O . LYS A 1 90 ? 1.229 -15.559 -3.912 1.00 98.12 90 LYS A O 1
ATOM 667 N N . VAL A 1 91 ? 3.167 -14.985 -4.906 1.00 97.56 91 VAL A N 1
ATOM 668 C CA . VAL A 1 91 ? 3.926 -14.821 -3.657 1.00 97.56 91 VAL A CA 1
ATOM 669 C C . VAL A 1 91 ? 3.379 -13.651 -2.840 1.00 97.56 9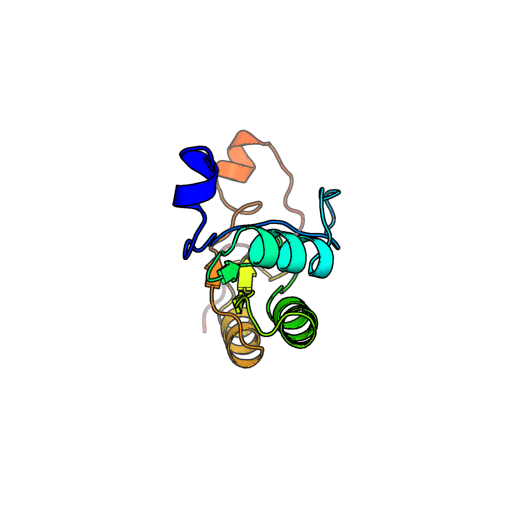1 VAL A C 1
ATOM 671 O O . VAL A 1 91 ? 3.114 -13.823 -1.654 1.00 97.56 91 VAL A O 1
ATOM 674 N N . ALA A 1 92 ? 3.130 -12.494 -3.458 1.00 97.88 92 ALA A N 1
ATOM 675 C CA . ALA A 1 92 ? 2.593 -11.325 -2.763 1.00 97.88 92 ALA A CA 1
ATOM 676 C C . ALA A 1 92 ? 1.235 -11.612 -2.103 1.00 97.88 92 ALA A C 1
ATOM 678 O O . ALA A 1 92 ? 1.034 -11.264 -0.941 1.00 97.88 92 ALA A O 1
ATOM 679 N N . ILE A 1 93 ? 0.322 -12.293 -2.804 1.00 98.19 93 ILE A N 1
ATOM 680 C CA . ILE A 1 93 ? -0.984 -12.689 -2.253 1.00 98.19 93 ILE A CA 1
ATOM 681 C C . ILE A 1 93 ? -0.806 -13.633 -1.058 1.00 98.19 93 ILE A C 1
ATOM 683 O O . ILE A 1 93 ? -1.455 -13.439 -0.032 1.00 98.19 93 ILE A O 1
ATOM 687 N N . ARG A 1 94 ? 0.101 -14.618 -1.149 1.00 98.06 94 ARG A N 1
ATOM 688 C CA . ARG A 1 94 ? 0.421 -15.521 -0.025 1.00 98.06 94 ARG A CA 1
ATOM 689 C C . ARG A 1 94 ? 1.018 -14.778 1.170 1.00 98.06 94 ARG A C 1
ATOM 691 O O . ARG A 1 94 ? 0.724 -15.133 2.303 1.00 98.06 94 ARG A O 1
ATOM 698 N N . MET A 1 95 ? 1.786 -13.722 0.915 1.00 97.62 95 MET A N 1
ATOM 699 C CA . MET A 1 95 ? 2.298 -12.804 1.936 1.00 97.62 95 MET A CA 1
ATOM 700 C C . MET A 1 95 ? 1.235 -11.829 2.470 1.00 97.62 95 MET A C 1
ATOM 702 O O . MET A 1 95 ? 1.532 -11.027 3.347 1.00 97.62 95 MET A O 1
ATOM 706 N N . GLY A 1 96 ? -0.007 -11.883 1.980 1.00 97.88 96 GLY A N 1
ATOM 707 C CA . GLY A 1 96 ? -1.124 -11.088 2.491 1.00 97.88 96 GLY A CA 1
ATOM 708 C C . GLY A 1 96 ? -1.417 -9.798 1.725 1.00 97.88 96 GLY A C 1
ATOM 709 O O . GLY A 1 96 ? -2.223 -8.997 2.204 1.00 97.88 96 GLY A O 1
ATOM 710 N N . ALA A 1 97 ? -0.819 -9.589 0.546 1.00 98.25 97 ALA A N 1
ATOM 711 C CA . ALA A 1 97 ? -1.136 -8.449 -0.311 1.00 98.25 97 ALA A CA 1
ATOM 712 C C . ALA A 1 97 ? -2.641 -8.380 -0.611 1.00 98.25 97 ALA A C 1
ATOM 714 O O . ALA A 1 97 ? -3.264 -9.378 -0.979 1.00 98.25 97 ALA A O 1
ATOM 715 N N . LYS A 1 98 ? -3.215 -7.183 -0.476 1.00 98.06 98 LYS A N 1
ATOM 716 C CA . LYS A 1 98 ? -4.618 -6.894 -0.812 1.00 98.06 98 LYS A CA 1
ATOM 717 C C . LYS A 1 98 ? -4.772 -6.158 -2.132 1.00 98.06 98 LYS A C 1
ATOM 719 O O . LYS A 1 98 ? -5.845 -6.204 -2.721 1.00 98.06 98 LYS A O 1
ATOM 724 N N . VAL A 1 99 ? -3.704 -5.517 -2.605 1.00 98.31 99 VAL A N 1
ATOM 725 C CA . VAL A 1 99 ? -3.706 -4.773 -3.864 1.00 98.31 99 VAL A CA 1
ATOM 726 C C . VAL A 1 99 ? -2.497 -5.159 -4.707 1.00 98.31 99 VAL A C 1
ATOM 728 O O . VAL A 1 99 ? -1.375 -5.265 -4.212 1.00 98.31 99 VAL A O 1
ATOM 731 N N . ILE A 1 100 ? -2.734 -5.361 -6.000 1.00 97.94 100 ILE A N 1
ATOM 732 C CA . ILE A 1 100 ? -1.691 -5.509 -7.012 1.00 97.94 100 ILE A CA 1
ATOM 733 C C . ILE A 1 100 ? -1.852 -4.350 -7.987 1.00 97.94 100 ILE A C 1
ATOM 735 O O . ILE A 1 100 ? -2.873 -4.242 -8.665 1.00 97.94 100 ILE A O 1
ATOM 739 N N . TRP A 1 101 ? -0.846 -3.483 -8.058 1.00 97.62 101 TRP A N 1
ATOM 740 C CA . TRP A 1 101 ? -0.829 -2.392 -9.023 1.00 97.62 101 TRP A CA 1
ATOM 741 C C . TRP A 1 101 ? -0.104 -2.827 -10.290 1.00 97.62 101 TRP A C 1
ATOM 743 O O . TRP A 1 101 ? 0.972 -3.431 -10.246 1.00 97.62 101 TRP A O 1
ATOM 753 N N . LEU A 1 102 ? -0.675 -2.453 -11.432 1.00 95.62 102 LEU A N 1
ATOM 754 C CA . LEU A 1 102 ? 0.004 -2.528 -12.719 1.00 95.62 102 LEU A CA 1
ATOM 755 C C . LEU A 1 102 ? 1.266 -1.643 -12.729 1.00 95.62 102 LEU A C 1
ATOM 757 O O . LEU A 1 102 ? 1.434 -0.792 -11.847 1.00 95.62 102 LEU A O 1
ATOM 761 N N . PRO A 1 103 ? 2.171 -1.837 -13.710 1.00 93.00 103 PRO A N 1
ATOM 762 C CA . PRO A 1 103 ? 3.370 -1.023 -13.841 1.00 93.00 103 PRO A CA 1
ATOM 763 C C . PRO A 1 103 ? 3.057 0.471 -13.732 1.00 93.00 103 PRO A C 1
ATOM 765 O O . PRO A 1 103 ? 2.152 0.975 -14.392 1.00 93.00 103 PRO A O 1
ATOM 768 N N . THR A 1 104 ? 3.830 1.182 -12.910 1.00 89.88 104 THR A N 1
ATOM 769 C CA . THR A 1 104 ? 3.727 2.637 -12.751 1.00 89.88 104 THR A CA 1
ATOM 770 C C . THR A 1 104 ? 4.938 3.322 -13.381 1.00 89.88 104 THR A C 1
ATOM 772 O O . THR A 1 104 ? 4.805 4.002 -14.388 1.00 89.88 104 THR A O 1
ATOM 775 N N . LEU A 1 105 ? 6.142 3.078 -12.845 1.00 88.94 105 LEU A N 1
ATOM 776 C CA . LEU A 1 105 ? 7.400 3.681 -13.308 1.00 88.94 105 LEU A CA 1
ATOM 777 C C . LEU A 1 105 ? 7.889 3.036 -14.605 1.00 88.94 105 LEU A C 1
ATOM 779 O O . LEU A 1 105 ? 8.632 3.632 -15.373 1.00 88.94 105 LEU A O 1
ATOM 783 N N . SER A 1 106 ? 7.464 1.796 -14.841 1.00 87.94 106 SER A N 1
ATOM 784 C CA . SER A 1 106 ? 7.775 1.046 -16.060 1.00 87.94 106 SER A CA 1
ATOM 785 C C . SER A 1 106 ? 6.599 0.968 -17.037 1.00 87.94 106 SER A C 1
ATOM 787 O O . SER A 1 106 ? 6.653 0.209 -18.001 1.00 87.94 106 SER A O 1
ATOM 789 N N . ALA A 1 107 ? 5.539 1.752 -16.809 1.00 88.75 107 ALA A N 1
ATOM 790 C CA . ALA A 1 107 ? 4.460 1.900 -17.779 1.00 88.75 107 ALA A CA 1
ATOM 791 C C . ALA A 1 107 ? 4.970 2.650 -19.018 1.00 88.75 107 ALA A C 1
ATOM 793 O O . ALA A 1 107 ? 5.693 3.637 -18.874 1.00 88.75 107 ALA A O 1
ATOM 794 N N . ALA A 1 108 ? 4.549 2.242 -20.218 1.00 88.31 108 ALA A N 1
ATOM 795 C CA . ALA A 1 108 ? 5.015 2.844 -21.473 1.00 88.31 108 ALA A CA 1
ATOM 796 C C . ALA A 1 108 ? 4.828 4.373 -21.501 1.00 88.31 108 ALA A C 1
ATOM 798 O O . ALA A 1 108 ? 5.789 5.107 -21.706 1.00 88.31 108 ALA A O 1
ATOM 799 N N . ASN A 1 109 ? 3.625 4.852 -21.165 1.00 89.50 109 ASN A N 1
ATOM 800 C CA . ASN A 1 109 ? 3.321 6.285 -21.091 1.00 89.50 109 ASN A CA 1
ATOM 801 C C . ASN A 1 109 ? 4.160 7.029 -20.033 1.00 89.50 109 ASN A C 1
ATOM 803 O O . ASN A 1 109 ? 4.484 8.198 -20.221 1.00 89.50 109 ASN A O 1
ATOM 807 N N . HIS A 1 110 ? 4.519 6.380 -18.917 1.00 87.31 110 HIS A N 1
ATOM 808 C CA . HIS A 1 110 ? 5.395 7.006 -17.925 1.00 87.31 110 HIS A CA 1
ATOM 809 C C . HIS A 1 110 ? 6.802 7.179 -18.498 1.00 87.31 110 HIS A C 1
ATOM 811 O O . HIS A 1 110 ? 7.301 8.296 -18.517 1.00 87.31 110 HIS A O 1
ATOM 817 N N . ILE A 1 111 ? 7.385 6.105 -19.044 1.00 88.00 111 ILE A N 1
ATOM 818 C CA . ILE A 1 111 ? 8.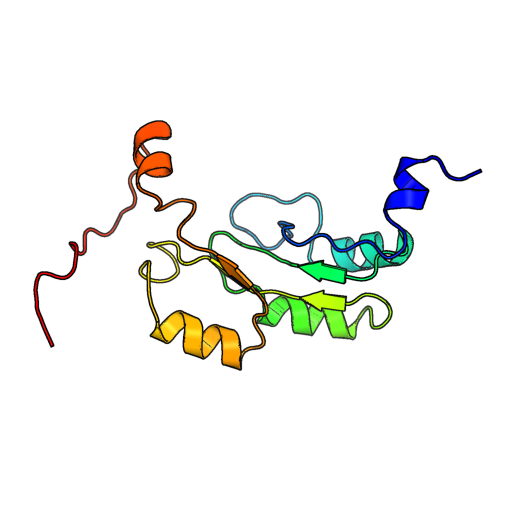719 6.102 -19.666 1.00 88.00 111 ILE A CA 1
ATOM 819 C C . ILE A 1 111 ? 8.821 7.161 -20.765 1.00 88.00 111 ILE A C 1
ATOM 821 O O . ILE A 1 111 ? 9.797 7.908 -20.810 1.00 88.00 111 ILE A O 1
ATOM 825 N N . GLU A 1 112 ? 7.814 7.234 -21.635 1.00 88.44 112 GLU A N 1
ATOM 826 C CA . GLU A 1 112 ? 7.762 8.204 -22.728 1.00 88.44 112 GLU A CA 1
ATOM 827 C C . GLU A 1 112 ? 7.801 9.644 -22.202 1.00 88.44 112 GLU A C 1
ATOM 829 O O . GLU A 1 112 ? 8.609 10.455 -22.656 1.00 88.44 112 GLU A O 1
ATOM 834 N N . LYS A 1 113 ? 6.978 9.952 -21.192 1.00 88.81 113 LYS A N 1
ATOM 835 C CA . LYS A 1 113 ? 6.862 11.308 -20.640 1.00 88.81 113 LYS A CA 1
ATOM 836 C C . LYS A 1 113 ? 8.059 11.724 -19.798 1.00 88.81 113 LYS A C 1
ATOM 838 O O . LYS A 1 113 ? 8.477 12.877 -19.862 1.00 88.81 113 LYS A O 1
ATOM 843 N N . THR A 1 114 ? 8.606 10.820 -18.993 1.00 85.00 114 THR A N 1
ATOM 844 C CA . THR A 1 114 ? 9.696 11.142 -18.062 1.00 85.00 114 THR A CA 1
ATOM 845 C C . THR A 1 114 ? 11.076 10.915 -18.662 1.00 85.00 114 THR A C 1
ATOM 847 O O . THR A 1 114 ? 12.076 11.273 -18.040 1.00 85.00 114 THR A O 1
ATOM 850 N N . LYS A 1 115 ? 11.153 10.298 -19.851 1.00 81.00 115 LYS A N 1
ATOM 851 C CA . LYS A 1 115 ? 12.399 9.832 -20.479 1.00 81.00 115 LYS A CA 1
ATOM 852 C C . LYS A 1 115 ? 13.233 8.960 -19.532 1.00 81.00 115 LYS A C 1
ATOM 854 O O . LYS A 1 115 ? 14.455 8.870 -19.662 1.00 81.00 115 LYS A O 1
ATOM 859 N N . THR A 1 116 ? 12.581 8.321 -18.557 1.00 68.06 116 THR A N 1
ATOM 860 C CA . THR A 1 116 ? 13.249 7.474 -17.574 1.00 68.06 116 THR A CA 1
ATOM 861 C C . THR A 1 116 ? 13.779 6.235 -18.278 1.00 68.06 116 THR A C 1
ATOM 863 O O . THR A 1 116 ? 13.019 5.442 -18.831 1.00 68.06 116 THR A O 1
ATOM 866 N N . ARG A 1 117 ? 15.098 6.031 -18.228 1.00 59.06 117 ARG A N 1
ATOM 867 C CA . ARG A 1 117 ? 15.691 4.754 -18.623 1.00 59.06 117 ARG A CA 1
ATOM 868 C C . ARG A 1 117 ? 15.332 3.710 -17.577 1.00 59.06 117 ARG A C 1
ATOM 870 O O . ARG A 1 117 ? 15.892 3.702 -16.487 1.00 59.06 117 ARG A O 1
ATOM 877 N N . VAL A 1 118 ? 14.423 2.808 -17.922 1.00 58.34 118 VAL A N 1
ATOM 878 C CA . VAL A 1 118 ? 14.269 1.560 -17.176 1.00 58.34 118 VAL A CA 1
ATOM 879 C C . VAL A 1 118 ? 15.394 0.646 -17.650 1.00 58.34 118 VAL A C 1
ATOM 881 O O . VAL A 1 118 ? 15.365 0.160 -18.778 1.00 58.34 118 VAL A O 1
ATOM 884 N N . THR A 1 119 ? 16.442 0.489 -16.844 1.00 42.59 119 THR A N 1
ATOM 885 C CA . THR A 1 119 ? 17.523 -0.456 -17.141 1.00 42.59 119 THR A CA 1
ATOM 886 C C . THR A 1 119 ? 16.979 -1.889 -17.071 1.00 42.59 119 THR A C 1
ATOM 888 O O . THR A 1 119 ? 16.143 -2.203 -16.226 1.00 42.59 119 THR A O 1
ATOM 891 N N . GLY A 1 120 ? 17.416 -2.751 -17.995 1.00 45.25 120 GLY A N 1
ATOM 892 C CA . GLY A 1 120 ? 16.948 -4.138 -18.103 1.00 45.25 120 GLY A CA 1
ATOM 893 C C . GLY A 1 120 ? 15.954 -4.345 -19.246 1.00 45.25 120 GLY A C 1
ATOM 894 O O . GLY A 1 120 ? 14.754 -4.515 -19.033 1.00 45.25 120 GLY A O 1
ATOM 895 N N . ASN A 1 121 ? 16.463 -4.344 -20.477 1.00 35.16 121 ASN A N 1
ATOM 896 C CA . ASN A 1 121 ? 15.728 -4.840 -21.633 1.00 35.16 121 ASN A CA 1
ATOM 897 C C . ASN A 1 121 ? 15.733 -6.374 -21.581 1.00 35.16 121 ASN A C 1
ATOM 899 O O . ASN A 1 121 ? 16.679 -7.000 -22.044 1.00 35.16 121 ASN A O 1
ATOM 903 N N . LEU A 1 122 ? 14.677 -6.982 -21.051 1.00 42.19 122 LEU A N 1
ATOM 904 C CA . LEU A 1 122 ? 14.211 -8.252 -21.595 1.00 42.19 122 LEU A CA 1
ATOM 905 C C . LEU A 1 122 ? 12.942 -7.921 -22.364 1.00 42.19 122 LEU A C 1
ATOM 907 O O . LEU A 1 122 ? 11.994 -7.349 -21.817 1.00 42.19 122 LEU A O 1
ATOM 911 N N . GLY A 1 123 ? 13.022 -8.147 -23.673 1.00 40.53 123 GLY A N 1
ATOM 912 C CA . GLY A 1 123 ? 11.961 -7.866 -24.617 1.00 40.53 123 GLY A CA 1
ATOM 913 C C . GLY A 1 123 ? 10.651 -8.510 -24.189 1.00 40.53 123 GLY A C 1
ATOM 914 O O . GLY A 1 123 ? 10.616 -9.476 -23.427 1.00 40.53 123 GLY A O 1
ATOM 915 N N . VAL A 1 124 ? 9.565 -7.954 -24.718 1.00 40.94 124 VAL A N 1
ATOM 916 C CA . VAL A 1 124 ? 8.293 -8.664 -24.849 1.00 40.94 124 VAL A CA 1
ATOM 917 C C . VAL A 1 124 ? 8.603 -10.113 -25.225 1.00 40.94 124 VAL A C 1
ATOM 919 O O . VAL A 1 124 ? 9.398 -10.342 -26.138 1.00 40.94 124 VAL A O 1
ATOM 922 N N . MET A 1 125 ? 8.040 -11.049 -24.460 1.00 42.19 125 MET A N 1
ATOM 923 C CA . MET A 1 125 ? 8.163 -12.494 -24.631 1.00 42.19 125 MET A CA 1
ATOM 924 C C . MET A 1 125 ? 8.222 -12.857 -26.122 1.00 42.19 125 MET A C 1
ATOM 926 O O . MET A 1 125 ? 7.215 -12.823 -26.820 1.00 42.19 125 MET A O 1
ATOM 930 N N . SER A 1 126 ? 9.428 -13.142 -26.610 1.00 35.62 126 SER A N 1
ATOM 931 C CA . SER A 1 126 ? 9.695 -13.663 -27.958 1.00 35.62 126 SER A CA 1
ATOM 932 C C . SER A 1 126 ? 10.215 -15.099 -27.899 1.00 35.62 126 SER A C 1
ATOM 934 O O . SER A 1 126 ? 10.713 -15.624 -28.886 1.00 35.62 126 SER A O 1
ATOM 936 N N . GLN A 1 127 ? 10.086 -15.759 -26.750 1.00 31.69 127 GLN A N 1
ATOM 937 C CA . GLN A 1 127 ? 10.376 -17.178 -26.593 1.00 31.69 127 GLN A CA 1
ATOM 938 C C . GLN A 1 127 ? 9.192 -17.779 -25.836 1.00 31.69 127 GLN A C 1
ATOM 940 O O . GLN A 1 127 ? 8.827 -17.286 -24.767 1.00 31.69 127 GLN A O 1
ATOM 945 N N . GLY A 1 128 ? 8.521 -18.719 -26.503 1.00 33.75 128 GLY A N 1
ATOM 946 C CA . GLY A 1 128 ? 7.276 -19.347 -26.083 1.00 33.75 128 GLY A CA 1
ATOM 947 C C . GLY A 1 128 ? 7.429 -20.296 -24.896 1.00 33.75 128 GLY A C 1
ATOM 948 O O . GLY A 1 128 ? 8.485 -20.368 -24.271 1.00 33.75 128 GLY A O 1
ATOM 949 N N . PHE A 1 129 ? 6.315 -20.965 -24.597 1.00 34.66 129 PHE A N 1
ATOM 950 C CA . PHE A 1 129 ? 6.192 -22.049 -23.621 1.00 34.66 129 PHE A CA 1
ATOM 951 C C . PHE A 1 129 ? 7.247 -23.143 -23.803 1.00 34.66 129 PHE A C 1
ATOM 953 O O . PHE A 1 129 ? 7.583 -23.440 -24.973 1.00 34.66 129 PHE A O 1
#

Radius of gyration: 16.92 Å; chains: 1; bounding box: 34×43×45 Å